Protein AF-A0A1P8F9L0-F1 (afdb_monomer_lite)

Organism: NCBI:txid1839801

pLDDT: mean 76.63, std 9.8, range [51.69, 93.19]

InterPro domains:
  IPR058357 Protein of unknown function DUF8044 [PF26161] (6-82)

Structure (mmCIF, N/CA/C/O backbone):
data_AF-A0A1P8F9L0-F1
#
_entry.id   AF-A0A1P8F9L0-F1
#
loop_
_atom_site.group_PDB
_atom_site.id
_atom_site.type_symbol
_atom_site.label_atom_id
_atom_site.label_alt_id
_atom_site.label_comp_id
_atom_site.label_asym_id
_atom_site.label_entity_id
_atom_site.label_seq_id
_atom_site.pdbx_PDB_ins_code
_atom_site.Cartn_x
_atom_site.Cartn_y
_atom_site.Cartn_z
_atom_site.occupancy
_atom_site.B_iso_or_equiv
_atom_site.auth_seq_id
_atom_site.auth_comp_id
_atom_site.auth_asym_id
_atom_site.auth_atom_id
_atom_site.pdbx_PDB_model_num
ATOM 1 N N . MET A 1 1 ? 18.206 -1.013 -11.154 1.00 51.69 1 MET A N 1
ATOM 2 C CA . MET A 1 1 ? 18.338 -0.280 -9.873 1.00 51.69 1 MET A CA 1
ATOM 3 C C . MET A 1 1 ? 17.578 1.052 -9.847 1.00 51.69 1 MET A C 1
ATOM 5 O O . MET A 1 1 ? 16.814 1.230 -8.915 1.00 51.69 1 MET A O 1
ATOM 9 N N . ARG A 1 2 ? 17.659 1.940 -10.857 1.00 61.12 2 ARG A N 1
ATOM 10 C CA . ARG A 1 2 ? 16.874 3.206 -10.885 1.00 61.12 2 ARG A CA 1
ATOM 11 C C . ARG A 1 2 ? 15.347 3.040 -10.756 1.00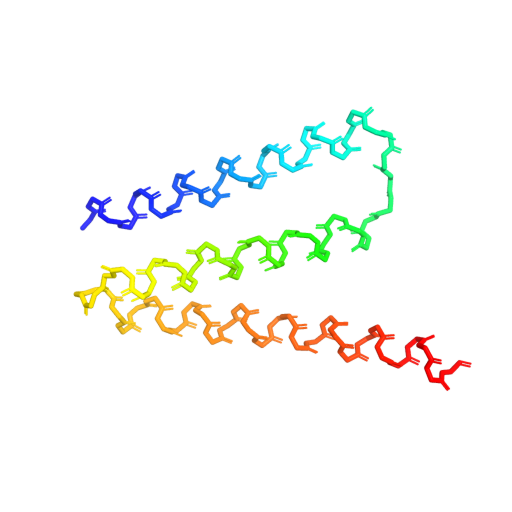 61.12 2 ARG A C 1
ATOM 13 O O . ARG A 1 2 ? 14.719 3.784 -10.021 1.00 61.12 2 ARG A O 1
ATOM 20 N N . ILE A 1 3 ? 14.762 2.048 -11.432 1.00 62.81 3 ILE A N 1
ATOM 21 C CA . ILE A 1 3 ? 13.301 1.816 -11.424 1.00 62.81 3 ILE A CA 1
ATOM 22 C C . ILE A 1 3 ? 12.802 1.407 -10.033 1.00 62.81 3 ILE A C 1
ATOM 24 O O . ILE A 1 3 ? 11.779 1.904 -9.582 1.00 62.81 3 ILE A O 1
A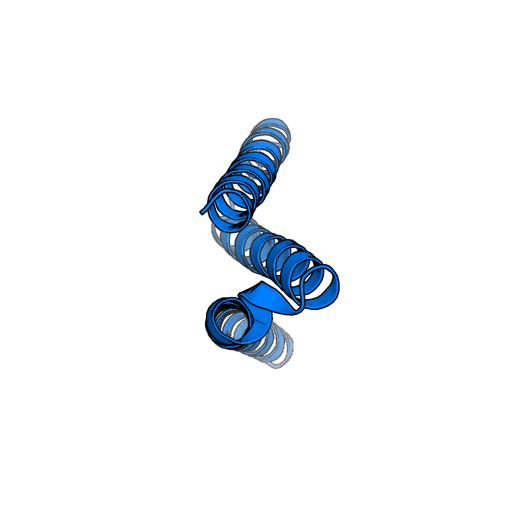TOM 28 N N . PHE A 1 4 ? 13.549 0.537 -9.347 1.00 64.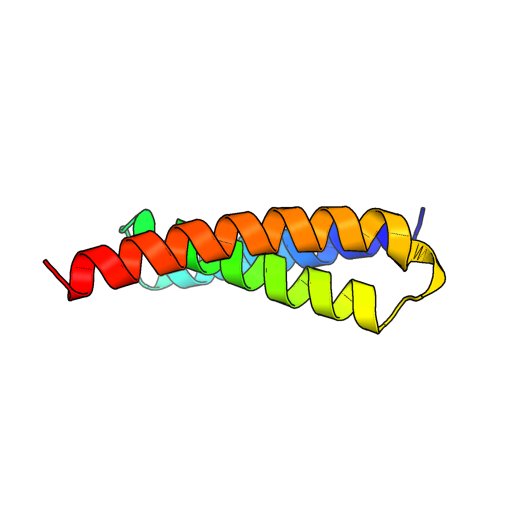50 4 PHE A N 1
ATOM 29 C CA . PHE A 1 4 ? 13.201 0.078 -8.002 1.00 64.50 4 PHE A CA 1
ATOM 30 C C . PHE A 1 4 ? 13.324 1.213 -6.978 1.00 64.50 4 PHE A C 1
ATOM 32 O O . PHE A 1 4 ? 12.471 1.358 -6.115 1.00 64.50 4 PHE A O 1
ATOM 39 N N . ASN A 1 5 ? 14.339 2.070 -7.132 1.00 74.25 5 ASN A N 1
ATOM 40 C CA . ASN A 1 5 ? 14.513 3.243 -6.280 1.00 74.25 5 ASN A CA 1
ATOM 41 C C . ASN A 1 5 ? 13.360 4.243 -6.444 1.00 74.25 5 ASN A C 1
ATOM 43 O O . ASN A 1 5 ? 12.847 4.757 -5.457 1.00 74.25 5 ASN A O 1
ATOM 47 N N . ASN A 1 6 ? 12.911 4.469 -7.683 1.00 74.62 6 ASN A N 1
ATOM 48 C CA . ASN A 1 6 ? 11.763 5.334 -7.951 1.00 74.62 6 ASN A CA 1
ATOM 49 C C . ASN A 1 6 ? 10.454 4.741 -7.415 1.00 74.62 6 ASN A C 1
ATOM 51 O O . ASN A 1 6 ? 9.628 5.496 -6.926 1.00 74.62 6 ASN A O 1
ATOM 55 N N . TYR A 1 7 ? 10.285 3.416 -7.475 1.00 74.62 7 TYR A N 1
ATOM 56 C CA . TYR A 1 7 ? 9.131 2.728 -6.889 1.00 74.62 7 TYR A CA 1
ATOM 57 C C . TYR A 1 7 ? 9.081 2.894 -5.363 1.00 74.62 7 TYR A C 1
ATOM 59 O O . TYR A 1 7 ? 8.050 3.272 -4.815 1.00 74.62 7 TYR A O 1
ATOM 67 N N . VAL A 1 8 ? 10.204 2.667 -4.670 1.00 78.56 8 VAL A N 1
ATOM 68 C CA . VAL A 1 8 ? 10.269 2.867 -3.212 1.00 78.56 8 VAL A CA 1
ATOM 69 C C . VAL A 1 8 ? 9.977 4.327 -2.870 1.00 78.56 8 VAL A C 1
ATOM 71 O O . VAL A 1 8 ? 9.168 4.594 -1.991 1.00 78.56 8 VAL A O 1
ATOM 74 N N . LEU A 1 9 ? 10.555 5.272 -3.618 1.00 83.44 9 LEU A N 1
ATOM 75 C CA . LEU A 1 9 ? 10.273 6.697 -3.451 1.00 83.44 9 LEU A CA 1
ATOM 76 C C . LEU A 1 9 ? 8.796 7.039 -3.659 1.00 83.44 9 LEU A C 1
ATOM 78 O O . LEU A 1 9 ? 8.251 7.774 -2.839 1.00 83.44 9 LEU A O 1
ATOM 82 N N . SER A 1 10 ? 8.139 6.521 -4.703 1.00 78.44 10 SER A N 1
ATOM 83 C CA . SER A 1 10 ? 6.729 6.824 -4.979 1.00 78.44 10 SER A CA 1
ATOM 84 C C . SER A 1 10 ? 5.801 6.241 -3.918 1.00 78.44 10 SER A C 1
ATOM 86 O O . SER A 1 10 ? 4.902 6.934 -3.454 1.00 78.44 10 SER A O 1
ATOM 88 N N . VAL A 1 11 ? 6.042 5.000 -3.481 1.00 81.62 11 VAL A N 1
ATOM 89 C CA . VAL A 1 11 ? 5.256 4.376 -2.407 1.00 81.62 11 VAL A CA 1
ATOM 90 C C . VAL A 1 11 ? 5.463 5.119 -1.090 1.00 81.62 11 VAL A C 1
ATOM 92 O O . VAL A 1 11 ? 4.493 5.485 -0.436 1.00 81.62 11 VAL A O 1
ATOM 95 N N . SER A 1 12 ? 6.710 5.401 -0.706 1.00 84.62 12 SER A N 1
ATOM 96 C CA . SER A 1 12 ? 6.991 6.103 0.547 1.00 84.62 12 SER A CA 1
ATOM 97 C C . SER A 1 12 ? 6.420 7.521 0.566 1.00 84.62 12 SER A C 1
ATOM 99 O O . SER A 1 12 ? 5.892 7.937 1.593 1.00 84.62 12 SER A O 1
ATOM 101 N N . THR A 1 13 ? 6.490 8.260 -0.546 1.00 87.56 13 THR A N 1
ATOM 102 C CA . THR A 1 13 ? 5.906 9.612 -0.618 1.00 87.56 13 THR A CA 1
ATOM 103 C C . THR A 1 13 ? 4.383 9.595 -0.590 1.00 87.56 13 THR A C 1
ATOM 105 O O . THR A 1 13 ? 3.808 10.427 0.107 1.00 87.56 13 THR A O 1
ATOM 108 N N . ALA A 1 14 ? 3.734 8.647 -1.272 1.00 86.62 14 ALA A N 1
ATOM 109 C CA . ALA A 1 14 ? 2.280 8.500 -1.225 1.00 86.62 14 ALA A CA 1
ATOM 110 C C . ALA A 1 14 ? 1.788 8.159 0.189 1.00 86.62 14 ALA A C 1
ATOM 112 O O . ALA A 1 14 ? 0.981 8.894 0.750 1.00 86.62 14 ALA A O 1
ATOM 113 N N . LEU A 1 15 ? 2.381 7.140 0.822 1.00 87.06 15 LEU A N 1
ATOM 114 C CA . LEU A 1 15 ? 2.020 6.751 2.188 1.00 87.06 15 LEU A CA 1
ATOM 115 C C . LEU A 1 15 ? 2.222 7.902 3.180 1.00 87.06 15 LEU A C 1
ATOM 117 O O . LEU A 1 15 ? 1.382 8.134 4.048 1.00 87.06 15 LEU A O 1
ATOM 121 N N . LEU A 1 16 ? 3.321 8.650 3.045 1.00 91.69 16 LEU A N 1
ATOM 122 C CA . LEU A 1 16 ? 3.594 9.802 3.902 1.00 91.69 16 LEU A CA 1
ATOM 123 C C . LEU A 1 16 ? 2.578 10.928 3.672 1.00 91.69 16 LEU A C 1
ATOM 125 O O . LEU A 1 16 ? 2.102 11.516 4.641 1.00 91.69 16 LEU A O 1
ATOM 129 N N . ALA A 1 17 ? 2.193 11.198 2.422 1.00 89.94 17 ALA A N 1
ATOM 130 C CA . ALA A 1 17 ? 1.132 12.154 2.118 1.00 89.94 17 ALA A CA 1
ATOM 131 C C . ALA A 1 17 ? -0.199 11.731 2.760 1.00 89.94 17 ALA A C 1
ATOM 133 O O . ALA A 1 17 ? -0.856 12.549 3.403 1.00 89.94 17 ALA A O 1
ATOM 134 N N . THR A 1 18 ? -0.550 10.449 2.685 1.00 88.12 18 THR A N 1
ATOM 135 C CA . THR A 1 18 ? -1.760 9.899 3.309 1.00 88.12 18 THR A CA 1
ATOM 136 C C . THR A 1 18 ? -1.738 10.013 4.826 1.00 88.12 18 THR A C 1
ATOM 138 O O . THR A 1 18 ? -2.744 10.409 5.415 1.00 88.12 18 THR A O 1
ATOM 141 N N . VAL A 1 19 ? -0.591 9.763 5.472 1.00 92.25 19 VAL A N 1
ATOM 142 C CA . VAL A 1 19 ? -0.420 10.016 6.915 1.00 92.25 19 VAL A CA 1
ATOM 143 C C . VAL A 1 19 ? -0.722 11.473 7.245 1.00 92.25 19 VAL A C 1
ATOM 145 O O . VAL A 1 19 ? -1.503 11.738 8.153 1.00 92.25 19 VAL A O 1
ATOM 148 N N . VAL A 1 20 ? -0.119 12.416 6.516 1.00 93.19 20 VAL A N 1
ATOM 149 C CA . VAL A 1 20 ? -0.287 13.854 6.773 1.00 93.19 20 VAL A CA 1
ATOM 150 C C . VAL A 1 20 ? -1.742 14.280 6.588 1.00 93.19 20 VAL A C 1
ATOM 152 O O . VAL A 1 20 ? -2.272 15.014 7.419 1.00 93.19 20 VAL A O 1
ATOM 155 N N . ILE A 1 21 ? -2.404 13.788 5.538 1.00 90.75 21 ILE A N 1
ATOM 156 C CA . ILE A 1 21 ? -3.816 14.071 5.265 1.00 90.75 21 ILE A CA 1
ATOM 157 C C . ILE A 1 21 ? -4.691 13.542 6.406 1.00 90.75 21 ILE A C 1
ATOM 159 O O . ILE A 1 21 ? -5.455 14.302 6.998 1.00 90.75 21 ILE A O 1
ATOM 163 N N . LEU A 1 22 ? -4.562 12.260 6.756 1.00 90.25 22 LEU A N 1
ATOM 164 C CA . LEU A 1 22 ? -5.378 11.634 7.799 1.00 90.25 22 LEU A CA 1
ATOM 165 C C . LEU A 1 22 ? -5.135 12.255 9.178 1.00 90.25 22 LEU A C 1
ATOM 167 O O . LEU A 1 22 ? -6.094 12.496 9.914 1.00 90.25 22 LEU A O 1
ATOM 171 N N . ALA A 1 23 ? -3.881 12.573 9.502 1.00 90.19 23 ALA A N 1
ATOM 172 C CA . ALA A 1 23 ? -3.531 13.275 10.730 1.00 90.19 23 ALA A CA 1
ATOM 173 C C . ALA A 1 23 ? -4.135 14.687 10.760 1.00 90.19 23 ALA A C 1
ATOM 175 O O . ALA A 1 23 ? -4.664 15.102 11.789 1.00 90.19 23 ALA A O 1
ATOM 176 N N . GLY A 1 24 ? -4.130 15.397 9.626 1.00 92.31 24 GLY A N 1
ATOM 177 C CA . GLY A 1 24 ? -4.767 16.707 9.477 1.00 92.31 24 GLY A CA 1
ATOM 178 C C . GLY A 1 24 ? -6.287 16.673 9.667 1.00 92.31 24 GLY A C 1
ATOM 179 O O . GLY A 1 24 ? -6.851 17.593 10.253 1.00 92.31 24 GLY A O 1
ATOM 180 N N . PHE A 1 25 ? -6.948 15.589 9.248 1.00 92.44 25 PHE A N 1
ATOM 181 C CA . PHE A 1 25 ? -8.373 15.349 9.514 1.00 92.44 25 PHE A CA 1
ATOM 182 C C . PHE A 1 25 ? -8.658 14.821 10.931 1.00 92.44 25 PHE A C 1
ATOM 184 O O . PHE A 1 25 ? -9.816 14.589 11.275 1.00 92.44 25 PHE A O 1
ATOM 191 N N . GLY A 1 26 ? -7.628 14.618 11.759 1.00 90.44 26 GLY A N 1
ATOM 192 C CA . GLY A 1 26 ? -7.776 14.076 13.108 1.00 90.44 26 GLY A CA 1
ATOM 193 C C . GLY A 1 26 ? -8.224 12.614 13.131 1.00 90.44 26 GLY A C 1
ATOM 194 O O . GLY A 1 26 ? -8.777 12.165 14.134 1.00 90.44 26 GLY A O 1
ATOM 195 N N . GLN A 1 27 ? -8.013 11.861 12.045 1.00 90.12 27 GLN A N 1
ATOM 196 C CA . GLN A 1 27 ? -8.371 10.449 11.998 1.00 90.12 27 GLN A CA 1
ATOM 197 C C . GLN A 1 27 ? -7.455 9.649 12.932 1.00 90.12 27 GLN A C 1
ATOM 199 O O . GLN A 1 27 ? -6.230 9.732 12.831 1.00 90.12 27 GLN A O 1
ATOM 204 N N . GLN A 1 28 ? -8.055 8.849 13.815 1.00 88.44 28 GLN A N 1
ATOM 205 C CA . GLN A 1 28 ? -7.357 8.037 14.825 1.00 88.44 28 GLN A CA 1
ATOM 206 C C . GLN A 1 28 ? -7.594 6.532 14.655 1.00 88.44 28 GLN A C 1
ATOM 208 O O . GLN A 1 28 ? -6.912 5.722 15.279 1.00 88.44 28 GLN A O 1
ATOM 213 N N . SER A 1 29 ? -8.547 6.133 13.805 1.00 89.12 29 SER A N 1
ATOM 214 C CA . SER A 1 29 ? -8.829 4.715 13.576 1.00 89.12 29 SER A CA 1
ATOM 215 C C . SER A 1 29 ? -7.696 4.042 12.813 1.00 89.12 29 SER A C 1
ATOM 217 O O . SER A 1 29 ? -7.549 4.249 11.608 1.00 89.12 29 SER A O 1
ATOM 219 N N . LEU A 1 30 ? -6.945 3.179 13.501 1.00 83.50 30 LEU A N 1
ATOM 220 C CA . LEU A 1 30 ? -5.885 2.357 12.906 1.00 83.50 30 LEU A CA 1
ATOM 221 C C . LEU A 1 30 ? -6.369 1.563 11.688 1.00 83.50 30 LEU A C 1
ATOM 223 O O . LEU A 1 30 ? -5.642 1.455 10.709 1.00 83.50 30 LEU A O 1
ATOM 227 N N . ASP A 1 31 ? -7.604 1.064 11.727 1.00 81.62 31 ASP A N 1
ATOM 228 C CA . ASP A 1 31 ? -8.230 0.323 10.628 1.00 81.62 31 ASP A CA 1
ATOM 229 C C . ASP A 1 31 ? -8.299 1.139 9.321 1.00 81.62 31 ASP A C 1
ATOM 231 O O . ASP A 1 31 ? -8.032 0.622 8.234 1.00 81.62 31 ASP A O 1
ATOM 235 N N . VAL A 1 32 ? -8.564 2.447 9.421 1.00 83.75 32 VAL A N 1
ATOM 236 C CA . VAL A 1 32 ? -8.624 3.349 8.261 1.00 83.75 32 VAL A CA 1
ATOM 237 C C . VAL A 1 32 ? -7.233 3.576 7.673 1.00 83.75 32 VAL A C 1
ATOM 239 O O . VAL A 1 32 ? -7.073 3.484 6.457 1.00 83.75 32 VAL A O 1
ATOM 242 N N . TYR A 1 33 ? -6.217 3.801 8.515 1.00 85.00 33 TYR A N 1
ATOM 243 C CA . TYR A 1 33 ? -4.827 3.911 8.052 1.00 85.00 33 TYR A CA 1
ATOM 244 C C . TYR A 1 33 ? -4.363 2.622 7.378 1.00 85.00 33 TYR A C 1
ATOM 246 O O . TYR A 1 33 ? -3.813 2.661 6.281 1.00 85.00 33 TYR A O 1
ATOM 254 N N . TYR A 1 34 ? -4.618 1.477 8.014 1.00 80.19 34 TYR A N 1
ATOM 255 C CA . TYR A 1 34 ? -4.174 0.178 7.516 1.00 80.19 34 TYR A CA 1
ATOM 256 C C . TYR A 1 34 ? -4.804 -0.148 6.159 1.00 80.19 34 TYR A C 1
ATOM 258 O O . TYR A 1 34 ? -4.113 -0.555 5.224 1.00 80.19 34 TYR A O 1
ATOM 266 N N . THR A 1 35 ? -6.109 0.104 6.032 1.00 81.81 35 THR A N 1
ATOM 267 C CA . THR A 1 35 ? -6.848 -0.098 4.783 1.00 81.81 35 THR A CA 1
ATOM 268 C C . THR A 1 35 ? -6.320 0.810 3.672 1.00 81.81 35 THR A C 1
ATOM 270 O O . THR A 1 35 ? -6.016 0.326 2.581 1.00 81.81 35 THR A O 1
ATOM 273 N N . LEU A 1 36 ? -6.161 2.112 3.938 1.00 84.75 36 LEU A N 1
ATOM 274 C CA . LEU A 1 36 ? -5.692 3.069 2.931 1.00 84.75 36 LEU A CA 1
ATOM 275 C C . LEU A 1 36 ? -4.261 2.787 2.478 1.00 84.75 36 LEU A C 1
ATOM 277 O O . LEU A 1 36 ? -3.995 2.822 1.281 1.00 84.75 36 LEU A O 1
ATOM 281 N N . PHE A 1 37 ? -3.360 2.436 3.398 1.00 85.38 37 PHE A N 1
ATOM 282 C CA . PHE A 1 37 ? -1.978 2.112 3.044 1.00 85.38 37 PHE A CA 1
ATOM 283 C C . PHE A 1 37 ? -1.878 0.887 2.144 1.00 85.38 37 PHE A C 1
ATOM 285 O O . PHE A 1 37 ? -1.105 0.893 1.186 1.00 85.38 37 PHE A O 1
ATOM 292 N N . ILE A 1 38 ? -2.660 -0.159 2.425 1.00 79.38 38 ILE A N 1
ATOM 293 C CA . ILE A 1 38 ? -2.648 -1.367 1.596 1.00 79.38 38 ILE A CA 1
ATOM 294 C C . ILE A 1 38 ? -3.213 -1.070 0.204 1.00 79.38 38 ILE A C 1
ATOM 296 O O . ILE A 1 38 ? -2.636 -1.513 -0.789 1.00 79.38 38 ILE A O 1
ATOM 300 N N . ILE A 1 39 ? -4.283 -0.274 0.115 1.00 81.06 39 ILE A N 1
ATOM 301 C CA . ILE A 1 39 ? -4.870 0.135 -1.167 1.00 81.06 39 ILE A CA 1
ATOM 302 C C . ILE A 1 39 ? -3.896 1.008 -1.9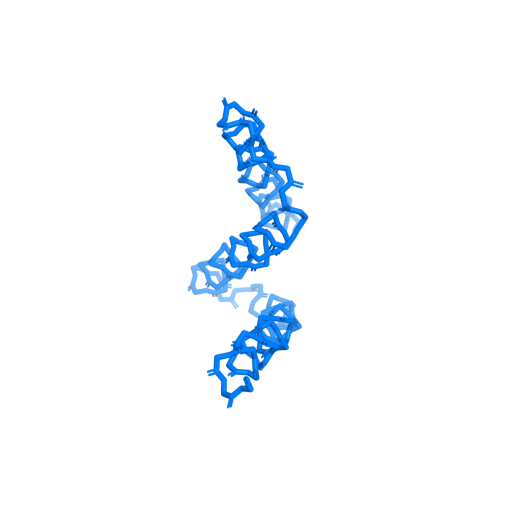75 1.00 81.06 39 ILE A C 1
ATOM 304 O O . ILE A 1 39 ? -3.679 0.741 -3.155 1.00 81.06 39 ILE A O 1
ATOM 308 N N . GLU A 1 40 ? -3.270 2.017 -1.368 1.00 81.75 40 GLU A N 1
ATOM 309 C CA . GLU A 1 40 ? -2.295 2.873 -2.059 1.00 81.75 40 GLU A CA 1
ATOM 310 C C . GLU A 1 40 ? -1.087 2.088 -2.560 1.00 81.75 40 GLU A C 1
ATOM 312 O O . GLU A 1 40 ? -0.692 2.223 -3.722 1.00 81.75 40 GLU A O 1
ATOM 317 N N . ALA A 1 41 ? -0.514 1.242 -1.700 1.00 78.12 41 ALA A N 1
ATOM 318 C CA . ALA A 1 41 ? 0.613 0.404 -2.077 1.00 78.12 41 ALA A CA 1
ATOM 319 C C . ALA A 1 41 ? 0.245 -0.498 -3.262 1.00 78.12 41 ALA A C 1
ATOM 321 O O . ALA A 1 41 ? 1.038 -0.637 -4.196 1.00 78.12 41 ALA A O 1
ATOM 322 N N . LEU A 1 42 ? -0.969 -1.057 -3.275 1.00 76.44 42 LEU A N 1
ATOM 323 C CA . LEU A 1 42 ? -1.475 -1.847 -4.392 1.00 76.44 42 LEU A CA 1
ATOM 324 C C . LEU A 1 42 ? -1.556 -1.065 -5.696 1.00 76.44 42 LEU A C 1
ATOM 326 O O . LEU A 1 42 ? -0.988 -1.502 -6.698 1.00 76.44 42 LEU A O 1
ATOM 330 N N . ILE A 1 43 ? -2.222 0.090 -5.673 1.00 77.44 43 ILE A N 1
ATOM 331 C CA . ILE A 1 43 ? -2.429 0.931 -6.857 1.00 77.44 43 ILE A CA 1
ATOM 332 C C . ILE A 1 43 ? -1.080 1.306 -7.476 1.00 77.44 43 ILE A C 1
ATOM 334 O O . ILE A 1 43 ? -0.879 1.150 -8.681 1.00 77.44 43 ILE A O 1
ATOM 338 N N . ILE A 1 44 ? -0.127 1.753 -6.653 1.00 78.69 44 ILE A N 1
ATOM 339 C CA . ILE A 1 44 ? 1.201 2.172 -7.121 1.00 78.69 44 ILE A CA 1
ATOM 340 C C . ILE A 1 44 ? 1.983 0.981 -7.680 1.00 78.69 44 ILE A C 1
ATOM 342 O O . ILE A 1 44 ? 2.659 1.112 -8.704 1.00 78.69 44 ILE A O 1
ATOM 346 N N . THR A 1 45 ? 1.879 -0.189 -7.047 1.00 72.38 45 THR A N 1
ATOM 347 C CA . THR A 1 45 ? 2.563 -1.401 -7.514 1.00 72.38 45 THR A CA 1
ATOM 348 C C . THR A 1 45 ? 2.010 -1.874 -8.850 1.00 72.38 45 THR A C 1
ATOM 350 O O . THR A 1 45 ? 2.797 -2.130 -9.762 1.00 72.38 45 THR A O 1
ATOM 353 N N . GLU A 1 46 ? 0.687 -1.932 -9.018 1.00 68.75 46 GLU A N 1
ATOM 354 C CA . GLU A 1 46 ? 0.077 -2.305 -10.299 1.00 68.75 46 GLU A CA 1
ATOM 355 C C . GLU A 1 46 ? 0.404 -1.307 -11.413 1.00 68.75 46 GLU A C 1
ATOM 357 O O . GLU A 1 46 ? 0.776 -1.727 -12.512 1.00 68.75 46 GLU A O 1
ATOM 362 N N . LEU A 1 47 ? 0.372 0.001 -11.126 1.00 69.50 47 LEU A N 1
ATOM 363 C CA . LEU A 1 47 ? 0.825 1.038 -12.059 1.00 69.50 47 LEU A CA 1
ATOM 364 C C . LEU A 1 47 ? 2.264 0.775 -12.522 1.00 69.50 47 LEU A C 1
ATOM 366 O O . LEU A 1 47 ? 2.546 0.786 -13.720 1.00 69.50 47 LEU A O 1
ATOM 370 N N . TYR A 1 48 ? 3.176 0.467 -11.598 1.00 68.81 48 TYR A N 1
ATOM 371 C CA . TYR A 1 48 ? 4.570 0.170 -11.934 1.00 68.81 48 TYR A CA 1
ATOM 372 C C . TYR A 1 48 ? 4.753 -1.145 -12.707 1.00 68.81 48 TYR A C 1
ATOM 374 O O . TYR A 1 48 ? 5.598 -1.204 -13.607 1.00 68.81 48 TYR A O 1
ATOM 382 N N . VAL A 1 49 ? 3.975 -2.190 -12.395 1.00 67.56 49 VAL A N 1
ATOM 383 C CA . VAL A 1 49 ? 3.959 -3.453 -13.158 1.00 67.56 49 VAL A CA 1
ATOM 384 C C . VAL A 1 49 ? 3.494 -3.213 -14.591 1.00 67.56 49 VAL A C 1
ATOM 386 O O . VAL A 1 49 ? 4.117 -3.723 -15.526 1.00 67.56 49 VAL A O 1
ATOM 389 N N . TYR A 1 50 ? 2.420 -2.438 -14.765 1.00 64.94 50 TYR A N 1
ATOM 390 C CA . TYR A 1 50 ? 1.835 -2.150 -16.071 1.00 64.94 50 TYR A CA 1
ATOM 391 C C . TYR A 1 50 ? 2.764 -1.288 -16.934 1.00 64.94 50 TYR A C 1
ATOM 393 O O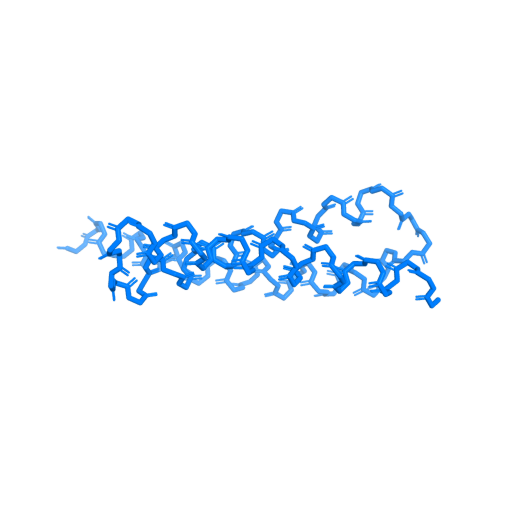 . TYR A 1 50 ? 2.966 -1.583 -18.112 1.00 64.94 50 TYR A O 1
ATOM 401 N N . LEU A 1 51 ? 3.394 -0.265 -16.345 1.00 64.62 51 LEU A N 1
ATOM 402 C CA . LEU A 1 51 ? 4.302 0.635 -17.061 1.00 64.62 51 LEU A CA 1
ATOM 403 C C . LEU A 1 51 ? 5.681 0.026 -17.369 1.00 64.62 51 LEU A C 1
ATOM 405 O O . LEU A 1 51 ? 6.362 0.522 -18.268 1.00 64.62 51 LEU A O 1
ATOM 409 N N . ASN A 1 52 ? 6.137 -1.017 -16.660 1.00 60.84 52 ASN A N 1
ATOM 410 C CA . ASN A 1 52 ? 7.507 -1.515 -16.819 1.00 60.84 52 ASN A CA 1
ATOM 411 C C . ASN A 1 52 ? 7.637 -3.043 -16.941 1.00 60.84 52 ASN A C 1
ATOM 413 O O . ASN A 1 52 ? 7.928 -3.765 -15.983 1.00 60.84 52 ASN A O 1
ATOM 417 N N . ASN A 1 53 ? 7.582 -3.531 -18.184 1.00 61.69 53 ASN A N 1
ATOM 418 C CA . ASN A 1 53 ? 7.749 -4.950 -18.519 1.00 61.69 53 ASN A CA 1
ATOM 419 C C . ASN A 1 53 ? 9.106 -5.556 -18.111 1.00 61.69 53 ASN A C 1
ATOM 421 O O . ASN A 1 53 ? 9.204 -6.772 -17.965 1.00 61.69 53 ASN A O 1
ATOM 425 N N . LYS A 1 54 ? 10.160 -4.753 -17.900 1.00 61.75 54 LYS A N 1
ATOM 426 C CA . LYS A 1 54 ? 11.502 -5.269 -17.561 1.00 61.75 54 LYS A CA 1
ATOM 427 C C . LYS A 1 54 ? 11.629 -5.672 -16.087 1.00 61.75 54 LYS A C 1
ATOM 429 O O . LYS A 1 54 ? 12.472 -6.498 -15.750 1.00 61.75 54 LYS A O 1
ATOM 434 N N . ALA A 1 55 ? 10.779 -5.116 -15.223 1.00 57.81 55 ALA A N 1
ATOM 435 C CA . ALA A 1 55 ? 10.724 -5.417 -13.791 1.00 57.81 55 ALA A CA 1
ATOM 436 C C . ALA A 1 55 ? 9.539 -6.333 -13.413 1.00 57.81 55 ALA A C 1
ATOM 438 O O . ALA A 1 55 ? 9.364 -6.660 -12.237 1.00 57.81 55 ALA A O 1
ATOM 439 N N . ARG A 1 56 ? 8.779 -6.805 -14.417 1.00 63.16 56 ARG A N 1
ATOM 440 C CA . ARG A 1 56 ? 7.552 -7.601 -14.267 1.00 63.16 56 ARG A CA 1
ATOM 441 C C . ARG A 1 56 ? 7.680 -8.747 -13.274 1.00 63.16 56 ARG A C 1
ATOM 443 O O . ARG A 1 56 ? 6.829 -8.857 -12.418 1.00 63.16 56 ARG A O 1
ATOM 450 N N . ARG A 1 57 ? 8.712 -9.599 -13.336 1.00 66.06 57 ARG A N 1
ATOM 451 C CA . ARG A 1 57 ? 8.778 -10.788 -12.454 1.00 66.06 57 ARG A CA 1
ATOM 452 C C . ARG A 1 57 ? 8.884 -10.441 -10.967 1.00 66.06 57 ARG A C 1
ATOM 454 O O . ARG A 1 57 ? 8.188 -11.048 -10.164 1.00 66.06 57 ARG A O 1
ATOM 461 N N . ALA A 1 58 ? 9.732 -9.476 -10.615 1.00 65.38 58 ALA A N 1
ATOM 462 C CA . ALA A 1 58 ? 9.917 -9.068 -9.224 1.00 65.38 58 ALA A CA 1
ATOM 463 C C . ALA A 1 58 ? 8.705 -8.278 -8.711 1.00 65.38 58 ALA A C 1
ATOM 465 O O . ALA A 1 58 ? 8.213 -8.550 -7.622 1.00 65.38 58 ALA A O 1
ATOM 466 N N . LEU A 1 59 ? 8.183 -7.352 -9.521 1.00 64.81 59 LEU A N 1
ATOM 467 C CA . LEU A 1 59 ? 7.008 -6.566 -9.149 1.00 64.81 59 LEU A CA 1
ATOM 468 C C . LEU A 1 59 ? 5.720 -7.402 -9.133 1.00 64.81 59 LEU A C 1
ATOM 470 O O . LEU A 1 59 ? 4.862 -7.140 -8.309 1.00 64.81 59 LEU A O 1
ATOM 474 N N . ASN A 1 60 ? 5.596 -8.442 -9.962 1.00 67.94 60 ASN A N 1
ATOM 475 C CA . ASN A 1 60 ? 4.426 -9.325 -9.956 1.00 67.94 60 ASN A CA 1
ATOM 476 C C . ASN A 1 60 ? 4.332 -10.133 -8.653 1.00 67.94 60 ASN A C 1
ATOM 478 O O . ASN A 1 60 ? 3.239 -10.333 -8.141 1.00 67.94 60 ASN A O 1
ATOM 482 N N . LEU A 1 61 ? 5.468 -10.548 -8.077 1.00 68.19 61 LEU A N 1
ATOM 483 C CA . LEU A 1 61 ? 5.499 -11.155 -6.741 1.00 68.19 61 LEU A CA 1
ATOM 484 C C . LEU A 1 61 ? 5.011 -10.175 -5.669 1.00 68.19 61 LEU A C 1
ATOM 486 O O . LEU A 1 61 ? 4.191 -10.545 -4.837 1.00 68.19 61 LEU A O 1
ATOM 490 N N . VAL A 1 62 ? 5.476 -8.923 -5.720 1.00 67.31 62 VAL A N 1
ATOM 491 C CA . VAL A 1 62 ? 5.040 -7.862 -4.798 1.00 67.31 62 VAL A CA 1
ATOM 492 C C . VAL A 1 62 ? 3.548 -7.559 -4.977 1.00 67.31 62 VAL A C 1
ATOM 494 O O . VAL A 1 62 ? 2.836 -7.487 -3.982 1.00 67.31 62 VAL A O 1
ATOM 497 N N . SER A 1 63 ? 3.051 -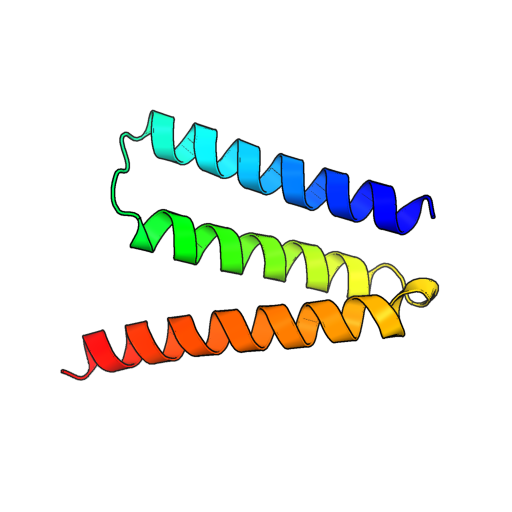7.475 -6.215 1.00 63.19 63 SER A N 1
ATOM 498 C CA . SER A 1 63 ? 1.624 -7.310 -6.518 1.00 63.19 63 SER A CA 1
ATOM 499 C C . SER A 1 63 ? 0.785 -8.457 -5.977 1.00 63.19 63 SER A C 1
ATOM 501 O O . SER A 1 63 ? -0.230 -8.195 -5.353 1.00 63.19 63 SER A O 1
ATOM 503 N N . VAL A 1 64 ? 1.201 -9.715 -6.153 1.00 70.50 64 VAL A N 1
ATOM 504 C CA . VAL A 1 64 ? 0.474 -10.871 -5.598 1.00 70.50 64 VAL A CA 1
ATOM 505 C C . VAL A 1 64 ? 0.415 -10.800 -4.073 1.00 70.50 64 VAL A C 1
ATOM 507 O O . VAL A 1 64 ? -0.632 -11.062 -3.488 1.00 70.50 64 VAL A O 1
ATOM 510 N N . LEU A 1 65 ? 1.517 -10.418 -3.425 1.00 71.81 65 LEU A N 1
ATOM 511 C CA . LEU A 1 65 ? 1.601 -10.320 -1.967 1.00 71.81 65 LEU A CA 1
ATOM 512 C C . LEU A 1 65 ? 0.722 -9.182 -1.425 1.00 71.81 65 LEU A C 1
ATOM 514 O O . LEU A 1 65 ? -0.024 -9.374 -0.467 1.00 71.81 65 LEU A O 1
ATOM 518 N N . LEU A 1 66 ? 0.751 -8.022 -2.082 1.00 65.12 66 LEU A N 1
ATOM 519 C CA . LEU A 1 66 ? -0.120 -6.892 -1.766 1.00 65.12 66 LEU A CA 1
ATOM 520 C C . LEU A 1 66 ? -1.594 -7.208 -2.052 1.00 65.12 66 LEU A C 1
ATOM 522 O O . LEU A 1 66 ? -2.462 -6.846 -1.261 1.00 65.12 66 LEU A O 1
ATOM 526 N N . PHE A 1 67 ? -1.881 -7.925 -3.140 1.00 71.94 67 PHE A N 1
ATOM 527 C CA . PHE A 1 67 ? -3.240 -8.306 -3.522 1.00 71.94 67 PHE A CA 1
ATOM 528 C C . PHE A 1 67 ? -3.814 -9.305 -2.529 1.00 71.94 67 PHE A C 1
ATOM 530 O O . PHE A 1 67 ? -4.945 -9.144 -2.086 1.00 71.94 67 PHE A O 1
ATOM 537 N N . ALA A 1 68 ? -3.012 -10.281 -2.097 1.00 73.62 68 ALA A N 1
ATOM 538 C CA . ALA A 1 68 ? -3.375 -11.178 -1.010 1.00 73.62 68 ALA A CA 1
ATOM 539 C C . ALA A 1 68 ? -3.667 -10.403 0.287 1.00 73.62 68 ALA A C 1
ATOM 541 O O . ALA A 1 68 ? -4.683 -10.662 0.929 1.00 73.62 68 ALA A O 1
ATOM 542 N N . GLY A 1 69 ? -2.835 -9.415 0.641 1.00 69.12 69 GLY A N 1
ATOM 543 C CA . GLY A 1 69 ? -3.063 -8.547 1.803 1.00 69.12 69 GLY A CA 1
ATOM 544 C C . GLY A 1 69 ? -4.380 -7.768 1.725 1.00 69.12 69 GLY A C 1
ATOM 545 O O . GLY A 1 69 ? -5.144 -7.732 2.686 1.00 69.12 69 GLY A O 1
ATOM 546 N N . PHE A 1 70 ? -4.698 -7.206 0.561 1.00 72.19 70 PHE A N 1
ATOM 547 C CA . PHE A 1 70 ? -5.980 -6.544 0.327 1.00 72.19 70 PHE A CA 1
ATOM 548 C C . PHE A 1 70 ? -7.165 -7.501 0.390 1.00 72.19 70 PHE A C 1
ATOM 550 O O . PHE A 1 70 ? -8.185 -7.165 0.983 1.00 72.19 70 PHE A O 1
ATOM 557 N N . LEU A 1 71 ? -7.029 -8.707 -0.160 1.00 75.00 71 LEU A N 1
ATOM 558 C CA . LEU A 1 71 ? -8.078 -9.723 -0.135 1.00 75.00 71 LEU A CA 1
ATOM 559 C C . LEU A 1 71 ? -8.438 -10.103 1.310 1.00 75.00 71 LEU A C 1
ATOM 561 O O . LEU A 1 71 ? -9.616 -10.244 1.626 1.00 75.00 71 LEU A O 1
ATOM 565 N N . VAL A 1 72 ? -7.453 -10.165 2.213 1.00 75.94 72 VAL A N 1
ATOM 566 C CA . VAL A 1 72 ? -7.690 -10.355 3.656 1.00 75.94 72 VAL A CA 1
ATOM 567 C C . VAL A 1 72 ? -8.513 -9.209 4.253 1.00 75.94 72 VAL A C 1
ATOM 569 O O . VAL A 1 72 ? -9.477 -9.477 4.969 1.00 75.94 72 VAL A O 1
ATOM 572 N N . ILE A 1 73 ? -8.195 -7.949 3.935 1.00 72.94 73 ILE A N 1
ATOM 573 C CA . ILE A 1 73 ? -8.981 -6.796 4.412 1.00 72.94 73 ILE A CA 1
ATOM 574 C C . ILE A 1 73 ? -10.405 -6.845 3.865 1.00 72.94 73 ILE A C 1
ATOM 576 O O . ILE A 1 73 ? -11.360 -6.650 4.613 1.00 72.94 73 ILE A O 1
ATOM 580 N N . VAL A 1 74 ? -10.564 -7.122 2.568 1.00 73.88 74 VAL A N 1
ATOM 581 C CA . VAL A 1 74 ? -11.882 -7.235 1.934 1.00 73.88 74 VAL A CA 1
ATOM 582 C C . VAL A 1 74 ? -12.700 -8.319 2.624 1.00 73.88 74 VAL A C 1
ATOM 584 O O . VAL A 1 74 ? -13.848 -8.069 2.972 1.00 73.88 74 VAL A O 1
ATOM 587 N N . LEU A 1 75 ? -12.115 -9.487 2.897 1.00 79.94 75 LEU A N 1
ATOM 588 C CA . LEU A 1 75 ? -12.793 -10.562 3.622 1.00 79.94 75 LEU A CA 1
ATOM 589 C C . LEU A 1 75 ? -13.184 -10.146 5.044 1.00 79.94 75 LEU A C 1
ATOM 591 O O . LEU A 1 75 ? -14.306 -10.429 5.457 1.00 79.94 75 LEU A O 1
ATOM 595 N N . GLN A 1 76 ? -12.314 -9.440 5.775 1.00 75.75 76 GLN A N 1
ATOM 596 C CA . GLN A 1 76 ? -12.657 -8.904 7.097 1.00 75.75 76 GLN A CA 1
ATOM 597 C C . GLN A 1 76 ? -13.814 -7.903 7.030 1.00 75.75 76 GLN A C 1
ATOM 599 O O . GLN A 1 76 ? -14.738 -7.977 7.837 1.00 75.75 76 GLN A O 1
ATOM 604 N N . LYS A 1 77 ? -13.800 -6.989 6.054 1.00 75.31 77 LYS A N 1
ATOM 605 C CA . LYS A 1 77 ? -14.870 -6.002 5.861 1.00 75.31 77 LYS A CA 1
ATOM 606 C C . LYS A 1 77 ? -16.184 -6.655 5.451 1.00 75.31 77 LYS A C 1
ATOM 608 O O . LYS A 1 77 ? -17.221 -6.299 5.994 1.00 75.31 77 LYS A O 1
ATOM 613 N N . VAL A 1 78 ? -16.145 -7.628 4.543 1.00 80.50 78 VAL A N 1
ATOM 614 C CA . VAL A 1 78 ? -17.327 -8.399 4.133 1.00 80.50 78 VAL A CA 1
ATOM 615 C C . VAL A 1 78 ? -17.895 -9.172 5.320 1.00 80.50 78 VAL A C 1
ATOM 617 O O . VAL A 1 78 ? -19.098 -9.109 5.545 1.00 80.50 78 VAL A O 1
ATOM 620 N N . ALA A 1 79 ? -17.053 -9.835 6.119 1.00 83.94 79 ALA A N 1
ATOM 621 C CA . ALA A 1 79 ? -17.492 -10.534 7.326 1.00 83.94 79 ALA A CA 1
ATOM 622 C C . ALA A 1 79 ? -18.140 -9.583 8.345 1.00 83.94 79 ALA A C 1
ATOM 624 O O . ALA A 1 79 ? -19.166 -9.926 8.916 1.00 83.94 79 ALA A O 1
ATOM 625 N N . ALA A 1 80 ? -17.589 -8.379 8.522 1.00 78.75 80 ALA A N 1
ATOM 626 C CA . ALA A 1 80 ? -18.156 -7.351 9.397 1.00 78.75 80 ALA A CA 1
ATOM 627 C C . ALA A 1 80 ? -19.482 -6.752 8.889 1.00 78.75 80 ALA A C 1
ATOM 629 O O . ALA A 1 80 ? -20.207 -6.159 9.673 1.00 78.75 80 ALA A O 1
ATOM 630 N N . ILE A 1 81 ? -19.780 -6.851 7.588 1.00 80.56 81 ILE A N 1
ATOM 631 C CA . ILE A 1 81 ? -21.083 -6.456 7.023 1.00 80.56 81 ILE A CA 1
ATOM 632 C C . ILE A 1 81 ? -22.100 -7.601 7.147 1.00 80.56 81 ILE A C 1
ATOM 634 O O . ILE A 1 81 ? -23.298 -7.347 7.238 1.00 80.56 81 ILE A O 1
ATOM 638 N N . LEU A 1 82 ? -21.639 -8.855 7.096 1.00 79.56 82 LEU A N 1
ATOM 639 C CA . LEU A 1 82 ? -22.497 -10.043 7.115 1.00 79.56 82 LEU A CA 1
ATOM 640 C C . LEU A 1 82 ? -22.964 -10.456 8.521 1.00 79.56 82 LEU A C 1
ATOM 642 O O . LEU A 1 82 ? -23.968 -11.160 8.628 1.00 79.56 82 LEU A O 1
ATOM 646 N N . ILE A 1 83 ? -22.203 -10.090 9.556 1.00 69.56 83 ILE A N 1
ATOM 647 C CA . ILE A 1 83 ? -22.454 -10.372 10.980 1.00 69.56 83 ILE A CA 1
ATOM 648 C C . ILE A 1 83 ? -23.016 -9.115 11.636 1.00 69.56 83 ILE A C 1
ATOM 650 O O . ILE A 1 83 ? -24.023 -9.247 12.366 1.00 69.56 83 ILE A O 1
#

Secondary structure (DSSP, 8-state):
-HHHHHHHHHHHHHHHHHHHHHHHTT---HHHHHHHHHHHHHHHHHHHHHH-TTSHHHHHHHHHHHHHHHHHHHHHHHHHHH-

Foldseek 3Di:
DVLVVVLVVVLVVVLVVVVVVCVVVVNDDPLVSLLVSLVSNLVSLVVSCVVDVVCNVVSVVVNVVSVVVNVVNVVVVVVVVVD

Sequence (83 aa):
MRIFNNYVLSVSTALLATVVILAGFGQQSLDVYYTLFIIEALIITELYVYLNNKARRALNLVSVLLFAGFLVIVLQKVAAILI

Radius of gyration: 14.52 Å; chains: 1; bounding box: 41×28×33 Å